Protein AF-A0A3C1LLH7-F1 (afdb_monomer)

Nearest PDB structures (foldseek):
  9e8g-assembly1_D  TM=6.976E-01  e=3.013E+00  Homo sapiens
  6oab-assembly1_A  TM=5.427E-01  e=6.154E+00  Saccharomyces cerevisiae
  7zd6-assembly1_o  TM=5.016E-01  e=7.007E+00  Ovis aries
  7v2r-assembly1_g  TM=4.106E-01  e=9.084E+00  Sus scrofa

Structure (mmCIF, N/CA/C/O backbone):
data_AF-A0A3C1LLH7-F1
#
_entry.id   AF-A0A3C1LLH7-F1
#
loop_
_atom_site.group_PDB
_atom_site.id
_atom_site.type_symbol
_atom_site.label_atom_id
_atom_site.label_alt_id
_atom_site.label_comp_id
_atom_site.label_asym_id
_atom_site.label_entity_id
_atom_site.label_seq_id
_atom_site.pdbx_PDB_ins_code
_atom_site.Cartn_x
_atom_site.Cartn_y
_atom_site.Cartn_z
_atom_site.occupancy
_atom_site.B_iso_or_equiv
_atom_site.auth_seq_id
_atom_site.auth_comp_id
_atom_site.auth_asym_id
_atom_site.auth_atom_id
_atom_site.pdbx_PDB_model_num
ATOM 1 N N . MET A 1 1 ? -18.729 -9.593 -14.659 1.00 36.53 1 MET A N 1
ATOM 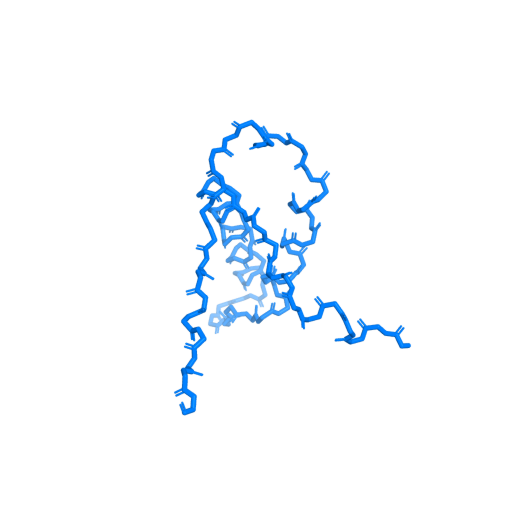2 C CA . MET A 1 1 ? -17.720 -10.655 -14.871 1.00 36.53 1 MET A CA 1
ATOM 3 C C . MET A 1 1 ? -16.358 -10.009 -15.080 1.00 36.53 1 MET A C 1
ATOM 5 O O . MET A 1 1 ? -16.149 -9.485 -16.159 1.00 36.53 1 MET A O 1
ATOM 9 N N . LEU A 1 2 ? -15.461 -10.005 -14.085 1.00 34.88 2 LEU A N 1
ATOM 10 C CA . LEU A 1 2 ? -14.024 -10.255 -14.312 1.00 34.88 2 LEU A CA 1
ATOM 11 C C . LEU A 1 2 ? -13.260 -10.460 -12.986 1.00 34.88 2 LEU A C 1
ATOM 13 O O . LEU A 1 2 ? -12.177 -9.931 -12.771 1.00 34.88 2 LEU A O 1
ATOM 17 N N . LEU A 1 3 ? -13.789 -11.346 -12.134 1.00 36.84 3 LEU A N 1
ATOM 18 C CA . LEU A 1 3 ? -12.979 -12.071 -11.141 1.00 36.84 3 LEU A CA 1
ATOM 19 C C . LEU A 1 3 ? -11.863 -12.917 -11.817 1.00 36.84 3 LEU A C 1
ATOM 21 O O . LEU A 1 3 ? -10.996 -13.457 -11.146 1.00 36.84 3 LEU A O 1
ATOM 25 N N . ALA A 1 4 ? -11.831 -12.980 -13.156 1.00 37.09 4 ALA A N 1
ATOM 26 C CA . ALA A 1 4 ? -10.847 -13.686 -13.979 1.00 37.09 4 ALA A CA 1
ATOM 27 C C . ALA A 1 4 ? -9.512 -12.937 -14.212 1.00 37.09 4 ALA A C 1
ATOM 29 O O . ALA A 1 4 ? -8.706 -13.378 -15.025 1.00 37.09 4 ALA A O 1
ATOM 30 N N . LYS A 1 5 ? -9.243 -11.821 -13.518 1.00 41.00 5 LYS A N 1
ATOM 31 C CA . LYS A 1 5 ? -7.886 -11.232 -13.448 1.00 41.00 5 LYS A CA 1
ATOM 32 C C . LYS A 1 5 ? -7.181 -11.490 -12.110 1.00 41.00 5 LYS A C 1
ATOM 34 O O . LYS A 1 5 ? -6.149 -10.889 -11.834 1.00 41.00 5 LYS A O 1
ATOM 39 N N . ILE A 1 6 ? -7.690 -12.423 -11.306 1.00 41.00 6 ILE A N 1
ATOM 40 C CA . ILE A 1 6 ? -6.952 -13.006 -10.181 1.00 41.00 6 ILE A CA 1
ATOM 41 C C . ILE A 1 6 ? -6.026 -14.075 -10.773 1.00 41.00 6 ILE A C 1
ATOM 43 O O . ILE A 1 6 ? -6.404 -15.227 -10.940 1.00 41.00 6 ILE A O 1
ATOM 47 N N . GLY A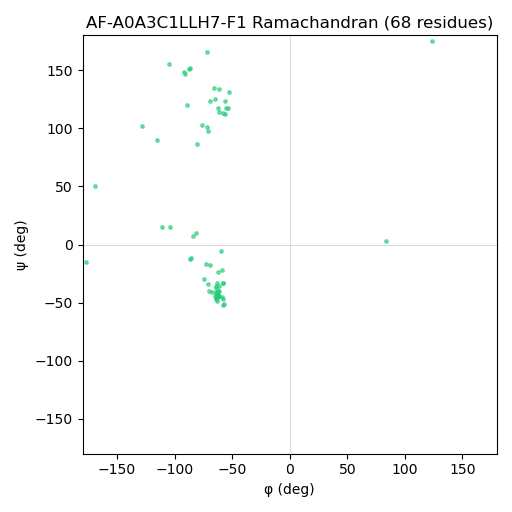 1 7 ? -4.840 -13.673 -11.213 1.00 38.19 7 GLY A N 1
ATOM 48 C CA . GLY A 1 7 ? -3.883 -14.610 -11.815 1.00 38.19 7 GLY A CA 1
ATOM 49 C C . GLY A 1 7 ? -2.545 -13.989 -12.187 1.00 38.19 7 GLY A C 1
ATOM 50 O O . GLY A 1 7 ? -1.567 -14.701 -12.393 1.00 38.19 7 GLY A O 1
ATOM 51 N N . ARG A 1 8 ? -2.469 -12.658 -12.225 1.00 46.34 8 ARG A N 1
ATOM 52 C CA . ARG A 1 8 ? -1.201 -11.939 -12.185 1.00 46.34 8 ARG A CA 1
ATOM 53 C C . ARG A 1 8 ? -1.299 -10.904 -11.088 1.00 46.34 8 ARG A C 1
ATOM 55 O O . ARG A 1 8 ? -1.966 -9.887 -11.264 1.00 46.34 8 ARG A O 1
ATOM 62 N N . GLU A 1 9 ? -0.683 -11.204 -9.950 1.00 52.12 9 GLU A N 1
ATOM 63 C CA . GLU A 1 9 ? -0.392 -10.168 -8.967 1.00 52.12 9 GLU A CA 1
ATOM 64 C C . GLU A 1 9 ? 0.358 -9.044 -9.697 1.00 52.12 9 GLU A C 1
ATOM 66 O O . GLU A 1 9 ? 1.254 -9.344 -10.495 1.00 52.12 9 GLU A O 1
ATOM 71 N N . PRO A 1 10 ? -0.044 -7.772 -9.531 1.00 54.53 10 PRO A N 1
ATOM 72 C CA . PRO A 1 10 ? 0.680 -6.668 -10.135 1.00 54.53 10 PRO A CA 1
ATOM 73 C C . PRO A 1 10 ? 2.142 -6.748 -9.693 1.00 54.53 10 PRO A C 1
ATOM 75 O O . PRO A 1 10 ? 2.461 -6.712 -8.507 1.00 54.53 10 PRO A O 1
ATOM 78 N N . GLU A 1 11 ? 3.033 -6.926 -10.666 1.00 65.75 11 GLU A N 1
ATOM 79 C CA . GLU A 1 11 ? 4.464 -6.947 -10.413 1.00 65.75 11 GLU A CA 1
ATOM 80 C C . GLU A 1 11 ? 4.908 -5.523 -10.067 1.00 65.75 11 GLU A C 1
ATOM 82 O O . GLU A 1 11 ? 5.108 -4.687 -10.954 1.00 65.75 11 GLU A O 1
ATOM 87 N N . PHE A 1 12 ? 5.027 -5.254 -8.773 1.00 70.56 12 PHE A N 1
ATOM 88 C CA . PHE A 1 12 ? 5.507 -3.988 -8.242 1.00 70.56 12 PHE A CA 1
ATOM 89 C C . PHE A 1 12 ? 7.020 -4.023 -8.026 1.00 70.56 12 PHE A C 1
ATOM 91 O O . PHE A 1 12 ? 7.603 -5.064 -7.723 1.00 70.56 12 PHE A O 1
ATOM 98 N N . THR A 1 13 ? 7.689 -2.884 -8.170 1.00 78.62 13 THR A N 1
ATOM 99 C CA . THR A 1 13 ? 9.051 -2.705 -7.646 1.00 78.62 13 THR A CA 1
ATOM 100 C C . THR A 1 13 ? 9.012 -2.617 -6.117 1.00 78.62 13 THR A C 1
ATOM 102 O O . THR A 1 13 ? 7.963 -2.381 -5.513 1.00 78.62 13 THR A O 1
ATOM 105 N N . GLY A 1 14 ? 10.168 -2.753 -5.461 1.00 76.88 14 GLY A N 1
ATOM 106 C CA . GLY A 1 14 ? 10.256 -2.495 -4.018 1.00 76.88 14 GLY A CA 1
ATOM 107 C C . GLY A 1 14 ? 9.816 -1.071 -3.641 1.00 76.88 14 GLY A C 1
ATOM 108 O O . GLY A 1 14 ? 9.200 -0.876 -2.592 1.00 76.88 14 GLY A O 1
ATOM 109 N N . GLY A 1 15 ? 10.069 -0.091 -4.518 1.00 81.38 15 GLY A N 1
ATOM 110 C CA . GLY A 1 15 ? 9.604 1.287 -4.357 1.00 81.38 15 GLY A CA 1
ATOM 111 C C . GLY A 1 15 ? 8.081 1.387 -4.393 1.00 81.38 15 GLY A C 1
ATOM 112 O O . GLY A 1 15 ? 7.481 1.964 -3.487 1.00 81.38 15 GLY A O 1
ATOM 113 N N . GLN A 1 16 ? 7.449 0.741 -5.370 1.00 81.69 16 GLN A N 1
ATOM 114 C CA . GLN A 1 16 ? 5.992 0.710 -5.502 1.00 81.69 16 GLN A CA 1
ATOM 115 C C . GLN A 1 16 ? 5.317 0.022 -4.308 1.00 81.69 16 GLN A C 1
ATOM 117 O O . GLN A 1 16 ? 4.351 0.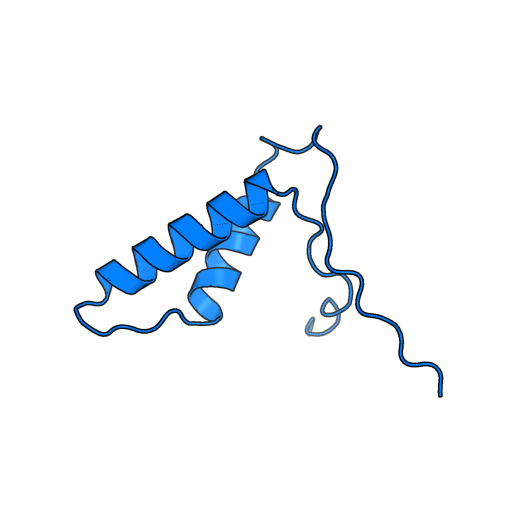551 -3.763 1.00 81.69 16 GLN A O 1
ATOM 122 N N . ILE A 1 17 ? 5.866 -1.099 -3.820 1.00 85.44 17 ILE A N 1
ATOM 123 C CA . ILE A 1 17 ? 5.365 -1.767 -2.603 1.00 85.44 17 ILE A CA 1
ATOM 124 C C . ILE A 1 17 ? 5.413 -0.810 -1.409 1.00 85.44 17 ILE A C 1
ATOM 126 O O . ILE A 1 17 ? 4.431 -0.686 -0.675 1.00 85.44 17 ILE A O 1
ATOM 130 N N . ARG A 1 18 ? 6.535 -0.103 -1.223 1.00 88.50 18 ARG A N 1
ATOM 131 C CA . ARG A 1 18 ? 6.682 0.872 -0.136 1.00 88.50 18 ARG A CA 1
ATOM 132 C C . ARG A 1 18 ? 5.617 1.966 -0.217 1.00 88.50 18 ARG A C 1
ATOM 134 O O . ARG A 1 18 ? 5.023 2.283 0.809 1.00 88.50 18 ARG A O 1
ATOM 141 N N . VAL A 1 19 ? 5.36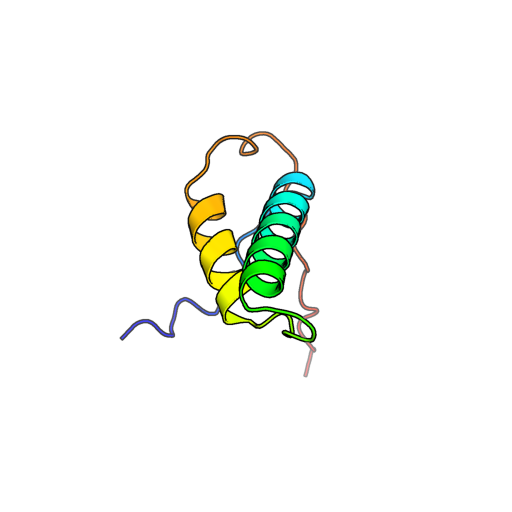8 2.517 -1.406 1.00 89.00 19 VAL A N 1
ATOM 142 C CA . VAL A 1 19 ? 4.360 3.570 -1.613 1.00 89.00 19 VAL A CA 1
ATOM 143 C C . VAL A 1 19 ? 2.958 3.061 -1.284 1.00 89.00 19 VAL A C 1
ATOM 145 O O . VAL A 1 19 ? 2.248 3.697 -0.505 1.00 89.00 19 VAL A O 1
ATOM 148 N N . VAL A 1 20 ? 2.578 1.892 -1.812 1.00 89.50 20 VAL A N 1
ATOM 149 C CA . VAL A 1 20 ? 1.267 1.278 -1.554 1.00 89.50 20 VAL A CA 1
ATOM 150 C C . VAL A 1 20 ? 1.047 1.074 -0.058 1.00 89.50 20 VAL A C 1
ATOM 152 O O . VAL A 1 20 ? 0.034 1.518 0.480 1.00 89.50 20 VAL A O 1
ATOM 155 N N . VAL A 1 21 ? 2.007 0.448 0.629 1.00 92.12 21 VAL A N 1
ATOM 156 C CA . VAL A 1 21 ? 1.898 0.153 2.065 1.00 92.12 21 VAL A CA 1
ATOM 157 C C . VAL A 1 21 ? 1.864 1.436 2.892 1.00 92.12 21 VAL A C 1
ATOM 159 O O . VAL A 1 21 ? 1.029 1.561 3.784 1.00 92.12 21 VAL A O 1
ATOM 162 N N . GLN A 1 22 ? 2.731 2.408 2.598 1.00 94.00 22 GLN A N 1
ATOM 163 C CA . GLN A 1 22 ? 2.780 3.667 3.342 1.00 94.00 22 GLN A CA 1
ATOM 164 C C . GLN A 1 22 ? 1.458 4.437 3.233 1.00 94.00 22 GLN A C 1
ATOM 166 O O . GLN A 1 22 ? 0.940 4.913 4.244 1.00 94.00 22 GLN A O 1
ATOM 171 N N . ASN A 1 23 ? 0.893 4.519 2.029 1.00 93.31 23 ASN A N 1
ATOM 172 C CA . ASN A 1 23 ? -0.363 5.221 1.800 1.00 93.31 23 ASN A CA 1
ATOM 173 C C . ASN A 1 23 ? -1.556 4.479 2.417 1.00 93.31 23 ASN A C 1
ATOM 175 O O . ASN A 1 23 ? -2.401 5.108 3.050 1.00 93.31 23 ASN A O 1
ATOM 179 N N . ALA A 1 24 ? -1.587 3.147 2.318 1.00 93.44 24 ALA A N 1
ATOM 180 C CA . ALA A 1 24 ? -2.631 2.331 2.934 1.00 93.44 24 ALA A CA 1
ATOM 181 C C . ALA A 1 24 ? -2.619 2.448 4.467 1.00 93.44 24 ALA A C 1
ATOM 183 O O . ALA A 1 24 ? -3.665 2.626 5.087 1.00 93.44 24 ALA A O 1
ATOM 184 N N . CYS A 1 25 ? -1.434 2.436 5.087 1.00 93.44 25 CYS A N 1
ATOM 185 C CA . CYS A 1 25 ? -1.290 2.689 6.520 1.00 93.44 25 CYS A CA 1
ATOM 186 C C . CYS A 1 25 ? -1.753 4.098 6.904 1.00 93.44 25 CYS A C 1
ATOM 188 O O . CYS A 1 25 ? -2.400 4.266 7.936 1.00 93.44 25 CYS A O 1
ATOM 190 N N . HIS A 1 26 ? -1.447 5.107 6.086 1.00 92.75 26 HIS A N 1
ATOM 191 C CA . HIS A 1 26 ? -1.910 6.468 6.334 1.00 92.75 26 HIS A CA 1
ATOM 192 C C . HIS A 1 26 ? -3.444 6.557 6.307 1.00 92.75 26 HIS A C 1
ATOM 194 O O . HIS A 1 26 ? -4.028 7.117 7.228 1.00 92.75 26 HIS A O 1
ATOM 200 N N . GLU A 1 27 ? -4.102 5.941 5.319 1.00 92.25 27 GLU A N 1
ATOM 201 C CA . GLU A 1 27 ? -5.569 5.875 5.252 1.00 92.25 27 GLU A CA 1
ATOM 202 C C . GLU A 1 27 ? -6.183 5.089 6.417 1.00 92.25 27 GLU A C 1
ATOM 204 O O . GLU A 1 27 ? -7.207 5.487 6.967 1.00 92.25 27 GLU A O 1
ATOM 209 N N . ALA A 1 28 ? -5.540 4.011 6.867 1.00 92.44 28 ALA A N 1
ATOM 210 C CA . ALA A 1 28 ? -6.001 3.297 8.052 1.00 92.44 28 ALA A CA 1
ATOM 211 C C . ALA A 1 28 ? -5.944 4.191 9.304 1.00 92.44 28 ALA A C 1
ATOM 213 O O . ALA A 1 28 ? -6.901 4.221 10.076 1.00 92.44 28 ALA A O 1
ATOM 214 N N . ILE A 1 29 ? -4.868 4.967 9.480 1.00 91.12 29 ILE A N 1
ATOM 215 C CA . ILE A 1 29 ? -4.698 5.880 10.623 1.00 91.12 29 ILE A CA 1
ATOM 216 C C . ILE A 1 29 ? -5.755 6.992 10.620 1.00 91.12 29 ILE A C 1
ATOM 218 O O . ILE A 1 29 ? -6.236 7.372 11.689 1.00 91.12 29 ILE A O 1
ATOM 222 N N . THR A 1 30 ? -6.166 7.498 9.452 1.00 90.88 30 THR A N 1
ATOM 223 C CA . THR A 1 30 ? -7.185 8.561 9.378 1.00 90.88 30 THR A CA 1
ATOM 224 C C . THR A 1 30 ? -8.586 8.090 9.773 1.00 90.88 30 THR A C 1
ATOM 226 O O . THR A 1 30 ? -9.411 8.927 10.136 1.00 90.88 30 THR A O 1
ATOM 229 N N . ARG A 1 31 ? -8.857 6.774 9.797 1.00 90.75 31 ARG A N 1
ATOM 230 C CA . ARG A 1 31 ? -10.111 6.217 10.345 1.00 90.75 31 ARG A CA 1
ATOM 231 C C . ARG A 1 31 ? -10.196 6.276 11.871 1.00 90.75 31 ARG A C 1
ATOM 233 O O . ARG A 1 31 ? -11.291 6.153 12.415 1.00 90.75 31 ARG A O 1
ATOM 240 N N . GLY A 1 32 ? -9.073 6.479 12.560 1.00 87.19 32 GLY A N 1
ATOM 241 C CA . GLY A 1 32 ? -9.027 6.704 14.002 1.00 87.19 32 GLY A CA 1
ATOM 242 C C . GLY A 1 32 ? -8.152 5.721 14.778 1.00 87.19 32 GLY A C 1
ATOM 243 O O . GLY A 1 32 ? -7.595 4.757 14.253 1.00 87.19 32 GLY A O 1
ATOM 244 N N . SER A 1 33 ? -8.036 5.995 16.078 1.00 80.19 33 SER A N 1
ATOM 245 C CA . SER A 1 33 ? -7.270 5.190 17.034 1.00 80.19 33 SER A CA 1
ATOM 246 C C . SER A 1 33 ? -7.741 3.730 17.038 1.00 80.19 33 SER A C 1
ATOM 248 O O . SER A 1 33 ? -8.919 3.455 17.257 1.00 80.19 33 SER A O 1
ATOM 250 N N . GLY A 1 34 ? -6.819 2.793 16.796 1.00 81.56 34 GLY A N 1
ATOM 251 C CA . GLY A 1 34 ? -7.101 1.352 16.800 1.00 81.56 34 GLY A CA 1
ATOM 252 C C . GLY A 1 34 ? -7.666 0.791 15.491 1.00 81.56 34 GLY A C 1
ATOM 253 O O . GLY A 1 34 ? -7.954 -0.406 15.423 1.00 81.56 34 GLY A O 1
ATOM 254 N N . ALA A 1 35 ? -7.798 1.616 14.449 1.00 86.12 35 ALA A N 1
ATOM 255 C CA . ALA A 1 35 ? -8.158 1.140 13.123 1.00 86.12 35 ALA A CA 1
ATOM 256 C C . ALA A 1 35 ? -7.099 0.162 12.592 1.00 86.12 35 ALA A C 1
ATOM 258 O O . ALA A 1 35 ? -5.891 0.394 12.681 1.00 86.12 35 ALA A O 1
ATOM 259 N N . LYS A 1 36 ? -7.568 -0.958 12.043 1.00 91.62 36 LYS A N 1
ATOM 260 C CA . LYS A 1 36 ? -6.707 -1.962 11.417 1.00 91.62 36 LYS A CA 1
ATOM 261 C C . LYS A 1 36 ? -6.475 -1.592 9.960 1.00 91.62 36 LYS A C 1
ATOM 263 O O . LYS A 1 36 ? -7.326 -0.964 9.331 1.00 91.62 36 LYS A O 1
ATOM 268 N N . LEU A 1 37 ? -5.329 -2.008 9.436 1.00 91.12 37 LEU A N 1
ATOM 269 C CA . LEU A 1 37 ? -5.091 -2.021 8.000 1.00 91.12 37 LEU A CA 1
ATOM 270 C C . LEU A 1 37 ? -5.983 -3.098 7.373 1.00 91.12 37 LEU A C 1
ATOM 272 O O . LEU A 1 37 ? -5.9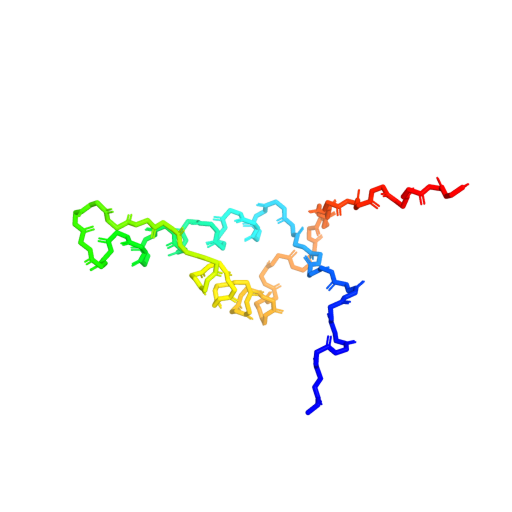24 -4.262 7.772 1.00 91.12 37 LEU A O 1
ATOM 276 N N . GLU A 1 38 ? -6.805 -2.707 6.409 1.00 92.06 38 GLU A N 1
ATOM 277 C CA . GLU A 1 38 ? -7.707 -3.593 5.685 1.00 92.06 38 GLU A CA 1
ATOM 278 C C . GLU A 1 38 ? -7.174 -3.886 4.280 1.00 92.06 38 GLU A C 1
ATOM 280 O O . GLU A 1 38 ? -6.445 -3.096 3.678 1.00 92.06 38 GLU A O 1
ATOM 285 N N . ALA A 1 39 ? -7.585 -5.022 3.710 1.00 87.56 39 ALA A N 1
ATOM 286 C CA . ALA A 1 39 ? -7.218 -5.381 2.341 1.00 87.56 39 ALA A CA 1
ATOM 287 C C . ALA A 1 39 ? -7.676 -4.318 1.323 1.00 87.56 39 ALA A C 1
ATOM 289 O O . ALA A 1 39 ? -6.980 -4.061 0.344 1.00 87.56 39 ALA A O 1
ATOM 290 N N . ASN A 1 40 ? -8.810 -3.657 1.581 1.00 87.81 40 ASN A N 1
ATOM 291 C CA . ASN A 1 40 ? -9.331 -2.587 0.731 1.00 87.81 40 ASN A CA 1
ATOM 292 C C . ASN A 1 40 ? -8.382 -1.384 0.637 1.00 87.81 40 ASN A C 1
ATOM 294 O O . ASN A 1 40 ? -8.252 -0.815 -0.447 1.00 87.81 40 ASN A O 1
ATOM 298 N N . ASP A 1 41 ? -7.680 -1.042 1.720 1.00 89.50 41 ASP A N 1
ATOM 299 C CA . ASP A 1 41 ? -6.706 0.056 1.721 1.00 89.50 41 ASP A CA 1
ATOM 300 C C . ASP A 1 41 ? -5.553 -0.276 0.769 1.00 89.50 41 ASP A C 1
ATOM 302 O O . ASP A 1 41 ? -5.178 0.515 -0.097 1.00 89.50 41 ASP A O 1
ATOM 306 N N . LEU A 1 42 ? -5.042 -1.505 0.872 1.00 88.75 42 LEU A N 1
ATOM 307 C CA . LEU A 1 42 ? -3.972 -2.003 0.013 1.00 88.75 42 LEU A CA 1
ATOM 308 C C . LEU A 1 42 ? -4.410 -2.071 -1.454 1.00 88.75 42 LEU A C 1
ATOM 310 O O . LEU A 1 42 ? -3.668 -1.626 -2.326 1.00 88.75 42 LEU A O 1
ATOM 314 N N . TYR A 1 43 ? -5.615 -2.573 -1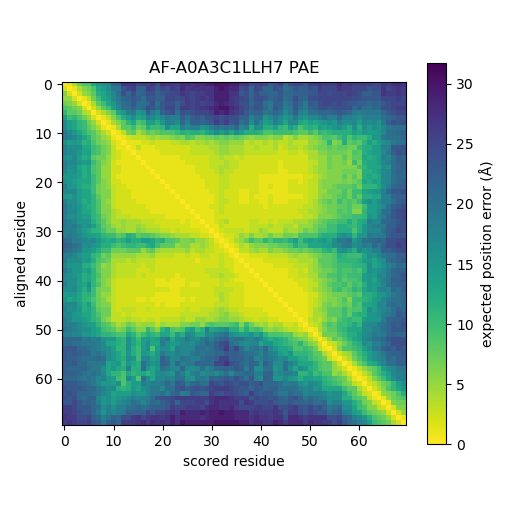.746 1.00 87.00 43 TYR A N 1
ATOM 315 C CA . TYR A 1 43 ? -6.114 -2.666 -3.121 1.00 87.00 43 TYR A CA 1
ATOM 316 C C . TYR A 1 43 ? -6.303 -1.302 -3.776 1.00 87.00 43 TYR A C 1
ATOM 318 O O . TYR A 1 43 ? -5.947 -1.131 -4.945 1.00 87.00 43 TYR A O 1
ATOM 326 N N . LYS A 1 44 ? -6.824 -0.324 -3.032 1.00 87.81 44 LYS A N 1
ATOM 327 C CA . LYS A 1 44 ? -7.003 1.043 -3.522 1.00 87.81 44 LYS A CA 1
ATOM 328 C C . LYS A 1 44 ? -5.670 1.636 -3.968 1.00 87.81 44 LYS A C 1
ATOM 330 O O . LYS A 1 44 ? -5.550 2.088 -5.106 1.00 87.81 44 LYS A O 1
ATOM 335 N N . TYR A 1 45 ? -4.653 1.587 -3.109 1.00 88.50 45 TYR A N 1
ATOM 336 C CA . TYR A 1 45 ? -3.352 2.164 -3.440 1.00 88.50 45 TYR A CA 1
ATOM 337 C C . TYR A 1 45 ? -2.551 1.328 -4.435 1.00 88.50 45 TYR A C 1
ATOM 339 O O . TYR A 1 45 ? -1.845 1.906 -5.254 1.00 88.50 45 TYR A O 1
ATOM 347 N N . ALA A 1 46 ? -2.717 0.004 -4.460 1.00 85.50 46 ALA A N 1
ATOM 348 C CA . ALA A 1 46 ? -2.163 -0.838 -5.518 1.00 85.50 46 ALA A CA 1
ATOM 349 C C . A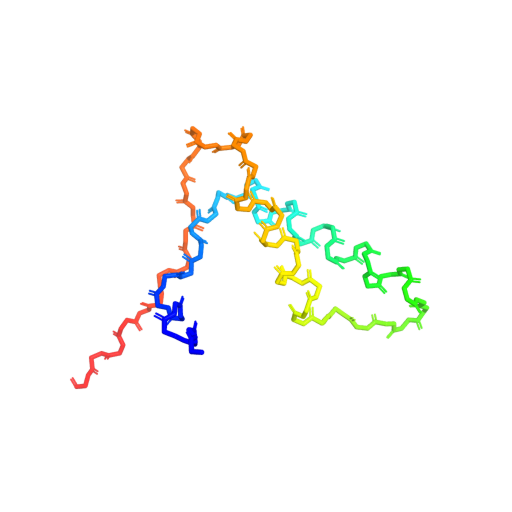LA A 1 46 ? -2.732 -0.463 -6.896 1.00 85.50 46 ALA A C 1
ATOM 351 O 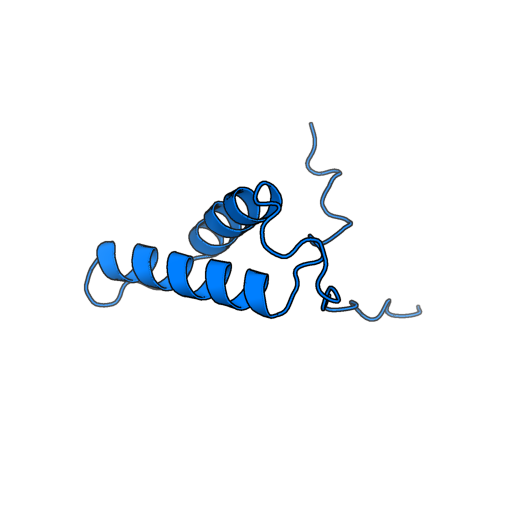O . ALA A 1 46 ? -1.991 -0.413 -7.875 1.00 85.50 46 ALA A O 1
ATOM 352 N N . HIS A 1 47 ? -4.031 -0.163 -6.988 1.00 84.06 47 HIS A N 1
ATOM 353 C CA . HIS A 1 47 ? -4.639 0.265 -8.247 1.00 84.06 47 HIS A CA 1
ATOM 354 C C . HIS A 1 47 ? -4.128 1.638 -8.701 1.00 84.06 47 HIS A C 1
ATOM 356 O O . HIS A 1 47 ? -3.834 1.823 -9.881 1.00 84.06 47 HIS A O 1
ATOM 362 N N . LEU A 1 48 ? -3.973 2.575 -7.759 1.00 83.12 48 LEU A N 1
ATOM 363 C CA . LEU A 1 48 ? -3.403 3.896 -8.032 1.00 83.12 48 LEU A CA 1
ATOM 364 C C . LEU A 1 48 ? -1.942 3.800 -8.494 1.00 83.12 48 LEU A C 1
ATOM 366 O O . LEU A 1 48 ? -1.572 4.422 -9.488 1.00 83.12 48 LEU A O 1
ATOM 370 N N . GLU A 1 49 ? -1.129 2.978 -7.828 1.00 82.00 49 GLU A N 1
ATOM 371 C CA . GLU A 1 49 ? 0.287 2.815 -8.168 1.00 82.00 49 GLU A CA 1
ATOM 372 C C . GLU A 1 49 ? 0.489 2.055 -9.484 1.00 82.00 49 GLU A C 1
ATOM 374 O O . GLU A 1 49 ? 1.386 2.381 -10.254 1.00 82.00 49 GLU A O 1
ATOM 379 N N . ALA A 1 50 ? -0.377 1.091 -9.811 1.00 72.06 50 ALA A N 1
ATOM 380 C CA . ALA A 1 50 ? -0.323 0.383 -11.091 1.00 72.06 50 ALA A CA 1
ATOM 381 C C . ALA A 1 50 ? -0.540 1.308 -12.308 1.00 72.06 50 ALA A C 1
ATOM 383 O O . ALA A 1 50 ? -0.098 0.977 -13.408 1.00 72.06 50 ALA A O 1
ATOM 3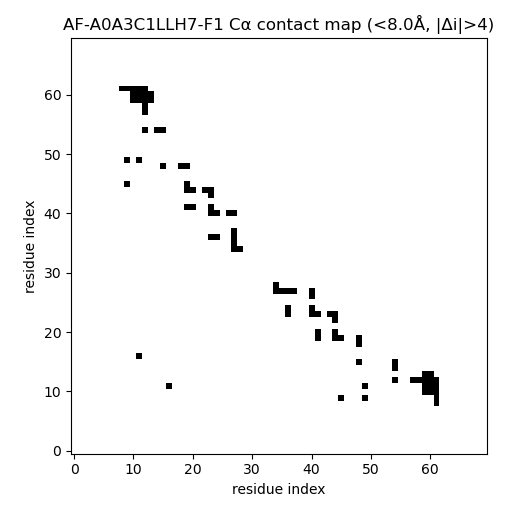84 N N . GLY A 1 51 ? -1.208 2.453 -12.121 1.00 66.12 51 GLY A N 1
ATOM 385 C CA . GLY A 1 51 ? -1.348 3.502 -13.138 1.00 66.12 51 GLY A CA 1
ATOM 386 C C . GLY A 1 51 ? -0.186 4.503 -13.172 1.00 66.12 51 GLY A C 1
ATOM 387 O O . GLY A 1 51 ? -0.078 5.282 -14.119 1.00 66.12 51 GLY A O 1
ATOM 388 N N . SER A 1 52 ? 0.690 4.489 -12.165 1.00 62.88 52 SER A N 1
ATOM 389 C CA . SER A 1 52 ? 1.826 5.400 -12.040 1.00 62.88 52 SER A CA 1
ATOM 390 C C . SER A 1 52 ? 3.056 4.821 -12.743 1.00 62.88 52 SER A C 1
ATOM 392 O O . SER A 1 52 ? 3.554 3.748 -12.412 1.00 62.88 52 SER A O 1
ATOM 394 N N . SER A 1 53 ? 3.577 5.541 -13.739 1.00 57.25 53 SER A N 1
ATOM 395 C CA . SER A 1 53 ? 4.759 5.114 -14.511 1.00 57.25 53 SER A CA 1
ATOM 396 C C . SER A 1 53 ? 6.093 5.478 -13.842 1.00 57.25 53 SER A C 1
ATOM 398 O O . SER A 1 53 ? 7.146 5.313 -14.453 1.00 57.25 53 SER A O 1
ATOM 400 N N . PHE A 1 54 ? 6.064 5.990 -12.607 1.00 59.97 54 PHE A N 1
ATOM 401 C CA . PHE A 1 54 ? 7.220 6.620 -11.962 1.00 59.97 54 PHE A CA 1
ATOM 402 C C . PHE A 1 54 ? 8.401 5.657 -11.736 1.00 59.97 54 PHE A C 1
ATOM 404 O O . PHE A 1 54 ? 9.553 6.050 -11.881 1.00 59.97 54 PHE A O 1
ATOM 411 N N . GLU A 1 55 ? 8.126 4.378 -11.472 1.00 52.78 55 GLU A N 1
ATOM 412 C CA . GLU A 1 55 ? 9.135 3.334 -11.213 1.00 52.78 55 GLU A CA 1
ATOM 413 C C . GLU A 1 55 ? 9.219 2.280 -12.336 1.00 52.78 55 GLU A C 1
ATOM 415 O O . GLU A 1 55 ? 9.816 1.220 -12.155 1.00 52.78 55 GLU A O 1
ATOM 420 N N . ALA A 1 56 ? 8.650 2.542 -13.521 1.00 55.38 56 ALA A N 1
ATOM 421 C CA . ALA A 1 56 ? 8.559 1.547 -14.600 1.00 55.38 56 ALA A CA 1
ATOM 422 C C . ALA A 1 56 ? 9.925 1.002 -15.080 1.00 55.38 56 ALA A C 1
ATOM 424 O O . ALA A 1 56 ? 9.986 -0.091 -15.644 1.00 55.38 56 ALA A O 1
ATOM 425 N N . ALA A 1 57 ? 11.012 1.746 -14.844 1.00 55.16 57 ALA A N 1
ATOM 426 C CA . ALA A 1 57 ? 12.378 1.366 -15.202 1.00 55.16 57 ALA A CA 1
ATOM 427 C C . ALA A 1 57 ? 13.097 0.501 -14.144 1.00 55.16 57 ALA A C 1
ATOM 429 O O . ALA A 1 57 ? 14.152 -0.062 -14.438 1.00 55.16 57 ALA A O 1
ATOM 430 N N . ALA A 1 58 ? 12.565 0.382 -12.922 1.00 57.12 58 ALA A N 1
ATOM 431 C CA . ALA A 1 58 ? 13.195 -0.385 -11.850 1.00 57.12 58 ALA A CA 1
ATOM 432 C C . ALA A 1 58 ? 12.785 -1.871 -11.881 1.00 57.12 58 ALA A C 1
ATOM 434 O O . ALA A 1 58 ? 11.708 -2.253 -12.342 1.00 57.12 58 ALA A O 1
ATOM 435 N N . LYS A 1 59 ? 13.679 -2.747 -11.399 1.00 54.75 59 LYS A N 1
ATOM 436 C CA . LYS A 1 59 ? 13.464 -4.202 -11.383 1.00 54.75 59 LYS A CA 1
ATOM 437 C C . LYS A 1 59 ? 12.257 -4.535 -10.503 1.00 54.75 59 LYS A C 1
ATOM 439 O O . LYS A 1 59 ? 12.277 -4.303 -9.295 1.00 54.75 59 LYS A O 1
ATOM 444 N N . LYS A 1 60 ? 11.222 -5.111 -11.110 1.00 58.66 60 LYS A N 1
ATOM 445 C CA . LYS A 1 60 ? 10.021 -5.563 -10.405 1.00 58.66 60 LYS A CA 1
ATOM 446 C C . LYS A 1 60 ? 10.363 -6.717 -9.456 1.00 58.66 60 LYS A C 1
ATOM 448 O O . LYS A 1 60 ? 11.092 -7.638 -9.827 1.00 58.66 60 LYS A O 1
ATOM 453 N N . VAL A 1 61 ? 9.855 -6.653 -8.230 1.00 57.75 61 VAL A N 1
ATOM 454 C CA . VAL A 1 61 ? 10.035 -7.649 -7.169 1.00 57.75 61 VAL A CA 1
ATOM 455 C C . VAL A 1 61 ? 8.657 -8.235 -6.872 1.00 57.75 61 VAL A C 1
ATOM 457 O O . VAL A 1 61 ? 7.907 -7.710 -6.060 1.00 57.75 61 VAL A O 1
ATOM 460 N N . GLY A 1 62 ? 8.293 -9.303 -7.580 1.00 55.31 62 GLY A N 1
ATOM 461 C CA . GLY A 1 62 ? 7.051 -10.036 -7.330 1.00 55.31 62 GLY A CA 1
ATOM 462 C C . GLY A 1 62 ? 7.250 -11.178 -6.332 1.00 55.31 62 GLY A C 1
ATOM 463 O O . GLY A 1 62 ? 8.295 -11.835 -6.330 1.00 55.31 62 GLY A O 1
ATOM 464 N N . PHE A 1 63 ? 6.231 -11.464 -5.521 1.00 47.31 63 PHE A N 1
ATOM 465 C CA . PHE A 1 63 ? 6.167 -12.698 -4.745 1.00 47.31 63 PHE A CA 1
ATOM 466 C C . PHE A 1 63 ? 5.780 -13.834 -5.693 1.00 47.31 63 PHE A C 1
ATOM 468 O O . PHE A 1 63 ? 4.635 -13.972 -6.110 1.00 47.31 63 PHE A O 1
ATOM 475 N N . LYS A 1 64 ? 6.749 -14.660 -6.092 1.00 48.59 64 LYS A N 1
ATOM 476 C CA . LYS A 1 64 ? 6.441 -15.859 -6.873 1.00 48.59 64 LYS A CA 1
ATOM 477 C C . LYS A 1 64 ? 5.775 -16.860 -5.930 1.00 48.59 64 LYS A C 1
ATOM 479 O O . LYS A 1 64 ? 6.470 -17.514 -5.153 1.00 48.59 64 LYS A O 1
ATOM 484 N N . LEU A 1 65 ? 4.448 -16.984 -5.985 1.00 48.28 65 LEU A N 1
ATOM 485 C CA . LEU A 1 65 ? 3.766 -18.128 -5.383 1.00 48.28 65 LEU A CA 1
ATOM 486 C C . LEU A 1 65 ? 4.421 -19.392 -5.948 1.00 48.28 65 LEU A C 1
ATOM 488 O O . LEU A 1 65 ? 4.434 -19.617 -7.162 1.00 48.28 65 LEU A O 1
ATOM 492 N N . ARG A 1 66 ? 5.029 -20.195 -5.068 1.00 44.12 66 ARG A N 1
ATOM 493 C CA . ARG A 1 66 ? 5.439 -21.553 -5.422 1.00 44.12 66 ARG A CA 1
ATOM 494 C C . ARG A 1 66 ? 4.169 -22.268 -5.868 1.00 44.12 66 ARG A C 1
ATOM 496 O O . ARG A 1 66 ? 3.275 -22.482 -5.055 1.00 44.12 66 ARG A O 1
ATOM 503 N N . ALA A 1 67 ? 4.098 -22.619 -7.149 1.00 50.84 67 ALA A N 1
ATOM 504 C CA . ALA A 1 67 ? 3.158 -23.626 -7.601 1.00 50.84 67 ALA A CA 1
ATOM 505 C C . ALA A 1 67 ? 3.444 -24.884 -6.770 1.00 50.84 67 ALA A C 1
ATOM 507 O O . ALA A 1 67 ? 4.544 -25.435 -6.836 1.00 50.84 67 ALA A O 1
ATOM 508 N N . GLY A 1 68 ? 2.502 -25.264 -5.908 1.00 44.47 68 GLY A N 1
ATOM 509 C CA . GLY A 1 68 ? 2.515 -26.586 -5.308 1.00 44.47 68 GLY A CA 1
ATOM 510 C C . GLY A 1 68 ? 2.390 -27.583 -6.450 1.00 44.47 68 GLY A C 1
ATOM 511 O O . GLY A 1 68 ? 1.376 -27.583 -7.146 1.00 44.47 68 GLY A O 1
ATOM 512 N N . ASN A 1 69 ? 3.437 -28.372 -6.682 1.00 43.44 69 ASN A N 1
ATOM 513 C CA . ASN A 1 69 ? 3.294 -29.580 -7.478 1.00 43.44 69 ASN A CA 1
ATOM 514 C C . ASN A 1 69 ? 2.365 -30.515 -6.699 1.00 43.44 69 ASN A C 1
ATOM 516 O O . ASN A 1 69 ? 2.612 -30.774 -5.517 1.00 43.44 69 ASN A O 1
ATOM 520 N N . GLY A 1 70 ? 1.291 -30.949 -7.361 1.00 41.81 70 GLY A N 1
ATOM 521 C CA . GLY A 1 70 ? 0.585 -32.171 -6.986 1.00 41.81 70 GLY A CA 1
ATOM 522 C C . GLY A 1 70 ? 1.453 -33.404 -7.192 1.00 41.81 70 GLY A C 1
ATOM 523 O O . GLY A 1 70 ? 2.515 -33.286 -7.851 1.00 41.81 70 GLY A O 1
#

Foldseek 3Di:
DPPVPVPDDPQAAPVLQCQLVVQQVVVQCVVHDPRDRDPVSSVVSNVVSSPDCPCVPPDGDDDPDPDPDD

Secondary structure (DSSP, 8-state):
--GGGTTS----BHHHHHHHHHHHHHHHHHT-TTPPP-HHHHHHHHHHHHT--TTTTSPB----------

Sequence (70 aa):
MLLAKIGREPEFTGGQIRVVVQNACHEAITRGSGAKLEANDLYKYAHLEAGSSFEAAAKKVGFKLRAGNG

Radius of gyration: 14.27 Å; Cα contacts (8 Å, |Δi|>4): 45; chains: 1; bounding box: 31×41×32 Å

Mean predicted aligned error: 11.65 Å

Solvent-accessible surface area (backbone atoms only — not comparable to full-atom values): 4434 Å² total; per-residue (Å²): 141,70,82,82,63,78,83,62,78,81,67,31,26,67,68,52,50,50,52,22,51,54,52,18,49,51,57,21,52,74,74,35,92,88,51,66,79,50,72,65,40,42,51,53,32,44,56,56,50,73,72,50,71,85,60,72,88,52,77,61,59,62,85,77,75,77,77,77,78,128

pLDDT: mean 70.54, std 19.8, range [34.88, 94.0]